Protein AF-A0A7V9T2T2-F1 (afdb_monomer_lite)

Radius of gyration: 15.73 Å; chains: 1; bounding box: 32×50×35 Å

Structure (mmCIF, N/CA/C/O backbone):
data_AF-A0A7V9T2T2-F1
#
_entry.id   AF-A0A7V9T2T2-F1
#
loop_
_atom_site.group_PDB
_atom_site.id
_atom_site.type_symbol
_atom_site.label_atom_id
_atom_site.label_alt_id
_atom_site.label_comp_id
_atom_site.label_asym_id
_atom_site.label_entity_id
_atom_site.label_seq_id
_atom_site.pdbx_PDB_ins_code
_atom_site.Cartn_x
_atom_site.Cartn_y
_atom_site.Cartn_z
_atom_site.occupancy
_atom_site.B_iso_or_equiv
_atom_site.auth_seq_id
_atom_site.auth_comp_id
_atom_site.auth_asym_id
_atom_site.auth_atom_id
_atom_site.pdbx_PDB_model_num
ATOM 1 N N . SER A 1 1 ? 20.143 4.282 -14.428 1.00 75.12 1 SER A N 1
ATOM 2 C CA . SER A 1 1 ? 20.736 3.059 -15.022 1.00 75.12 1 SER A CA 1
ATOM 3 C C . SER A 1 1 ? 19.790 1.885 -14.780 1.00 75.12 1 SER A C 1
ATOM 5 O O . SER A 1 1 ? 19.075 1.944 -13.788 1.00 75.12 1 SER A O 1
ATOM 7 N N . PRO A 1 2 ? 19.747 0.819 -15.605 1.00 73.31 2 PRO A N 1
ATOM 8 C CA . PRO A 1 2 ? 18.943 -0.382 -15.314 1.00 73.31 2 PRO A CA 1
ATOM 9 C C . PRO A 1 2 ? 19.229 -1.000 -13.929 1.00 73.31 2 PRO A C 1
ATOM 11 O O . PRO A 1 2 ? 18.329 -1.541 -13.296 1.00 73.31 2 PRO A O 1
ATOM 14 N N . ALA A 1 3 ? 20.454 -0.854 -13.410 1.00 79.88 3 ALA A N 1
ATOM 15 C CA . ALA A 1 3 ? 20.787 -1.245 -12.037 1.00 79.88 3 ALA A CA 1
ATOM 16 C C . ALA A 1 3 ? 20.059 -0.397 -10.972 1.00 79.88 3 ALA A C 1
ATOM 18 O O . ALA A 1 3 ? 19.614 -0.935 -9.960 1.00 79.88 3 ALA A O 1
ATOM 19 N N . ASP A 1 4 ? 19.891 0.906 -11.219 1.00 83.06 4 ASP A N 1
ATOM 20 C CA . ASP A 1 4 ? 19.164 1.810 -10.317 1.00 83.06 4 ASP A CA 1
ATOM 21 C C . ASP A 1 4 ? 17.663 1.500 -10.341 1.00 83.06 4 ASP A C 1
ATOM 23 O O . ASP A 1 4 ? 17.028 1.457 -9.295 1.00 83.06 4 ASP A O 1
ATOM 27 N N . ASN A 1 5 ? 17.113 1.193 -11.522 1.00 85.06 5 ASN A N 1
ATOM 28 C CA . ASN A 1 5 ? 15.719 0.778 -11.687 1.00 85.06 5 ASN A CA 1
ATOM 29 C C . ASN A 1 5 ? 15.402 -0.487 -10.881 1.00 85.06 5 ASN A C 1
ATOM 31 O O . ASN A 1 5 ? 14.426 -0.518 -10.132 1.00 85.06 5 ASN A O 1
ATOM 35 N N . ALA A 1 6 ? 16.248 -1.514 -10.990 1.00 85.19 6 ALA A N 1
ATOM 36 C CA . ALA A 1 6 ? 16.083 -2.753 -10.235 1.00 85.19 6 ALA A CA 1
ATOM 37 C C . ALA A 1 6 ? 16.177 -2.516 -8.717 1.00 85.19 6 ALA A C 1
ATOM 39 O O . ALA A 1 6 ? 15.391 -3.074 -7.950 1.00 85.19 6 ALA A O 1
ATOM 40 N N . ALA A 1 7 ? 17.100 -1.653 -8.279 1.00 88.06 7 ALA A N 1
ATOM 41 C CA . ALA A 1 7 ? 17.211 -1.269 -6.876 1.00 88.06 7 ALA A CA 1
ATOM 42 C C . ALA A 1 7 ? 15.953 -0.531 -6.386 1.00 88.06 7 ALA A C 1
ATOM 44 O O . ALA A 1 7 ? 15.434 -0.856 -5.318 1.00 88.06 7 ALA A O 1
ATOM 45 N N . THR A 1 8 ? 15.417 0.410 -7.169 1.00 87.44 8 THR A N 1
ATOM 46 C CA . THR A 1 8 ? 14.166 1.107 -6.843 1.00 87.44 8 THR A CA 1
ATOM 47 C C . THR A 1 8 ? 12.982 0.148 -6.793 1.00 87.44 8 THR A C 1
ATOM 49 O O . THR A 1 8 ? 12.214 0.198 -5.836 1.00 87.44 8 THR A O 1
ATOM 52 N N . ALA A 1 9 ? 12.851 -0.759 -7.764 1.00 86.12 9 ALA A N 1
ATOM 53 C CA . ALA A 1 9 ? 11.784 -1.756 -7.779 1.00 86.12 9 ALA A CA 1
ATOM 54 C C . ALA A 1 9 ? 11.798 -2.614 -6.503 1.00 86.12 9 ALA A C 1
ATOM 56 O O . ALA A 1 9 ? 10.767 -2.757 -5.849 1.00 86.12 9 ALA A O 1
ATOM 57 N N . ALA A 1 10 ? 12.977 -3.087 -6.086 1.00 87.88 10 ALA A N 1
ATOM 58 C CA . ALA A 1 10 ? 13.137 -3.861 -4.855 1.00 87.88 10 ALA A CA 1
ATOM 59 C C . ALA A 1 10 ? 12.811 -3.051 -3.585 1.00 87.88 10 ALA A C 1
ATOM 61 O O . ALA A 1 10 ? 12.296 -3.595 -2.605 1.00 87.88 10 ALA A O 1
ATOM 62 N N . VAL A 1 11 ? 13.109 -1.746 -3.571 1.00 89.25 11 VAL A N 1
ATOM 63 C CA . VAL A 1 11 ? 12.728 -0.856 -2.462 1.00 89.25 11 VAL A CA 1
ATOM 64 C C . VAL A 1 11 ? 11.210 -0.691 -2.399 1.00 89.25 11 VAL A C 1
ATOM 66 O O . VAL A 1 11 ? 10.639 -0.836 -1.320 1.00 89.25 11 VAL A O 1
ATOM 69 N N . ILE A 1 12 ? 10.557 -0.433 -3.533 1.00 88.31 12 ILE A N 1
ATOM 70 C CA . ILE A 1 12 ? 9.099 -0.264 -3.618 1.00 88.31 12 ILE A CA 1
ATOM 71 C C . ILE A 1 12 ? 8.385 -1.550 -3.196 1.00 88.31 12 ILE A C 1
ATOM 73 O O . ILE A 1 12 ? 7.493 -1.500 -2.351 1.00 88.31 12 ILE A O 1
ATOM 77 N N . GLU A 1 13 ? 8.819 -2.700 -3.716 1.00 87.69 13 GLU A N 1
ATOM 78 C CA . GLU A 1 13 ? 8.294 -4.015 -3.338 1.00 87.69 13 GLU A CA 1
ATOM 79 C C . GLU A 1 13 ? 8.377 -4.226 -1.823 1.00 87.69 13 GLU A C 1
ATOM 81 O O . GLU A 1 13 ? 7.379 -4.542 -1.174 1.00 87.69 13 GLU A O 1
ATOM 86 N N . ARG A 1 14 ? 9.543 -3.951 -1.230 1.00 87.44 14 ARG A N 1
ATOM 87 C CA . ARG A 1 14 ? 9.745 -4.087 0.214 1.00 87.44 14 ARG A CA 1
ATOM 88 C C . ARG A 1 14 ? 8.853 -3.145 1.020 1.00 87.44 14 ARG A C 1
ATOM 90 O O . ARG A 1 14 ? 8.406 -3.515 2.103 1.00 87.44 14 ARG A O 1
ATOM 97 N N . VAL A 1 15 ? 8.605 -1.925 0.546 1.00 88.88 15 VAL A N 1
ATOM 98 C CA . VAL A 1 15 ? 7.686 -0.996 1.221 1.00 88.88 15 VAL A CA 1
ATOM 99 C C . VAL A 1 15 ? 6.247 -1.508 1.136 1.00 88.88 15 VAL A C 1
ATOM 101 O O . VAL A 1 15 ? 5.587 -1.567 2.173 1.00 88.88 15 VAL A O 1
ATOM 104 N N . CYS A 1 16 ? 5.786 -1.946 -0.040 1.00 87.69 16 CYS A N 1
ATOM 105 C CA . CYS A 1 16 ? 4.471 -2.571 -0.216 1.00 87.69 16 CYS A CA 1
ATOM 106 C C . CYS A 1 16 ? 4.278 -3.762 0.736 1.00 87.69 16 CYS A C 1
ATOM 108 O O . CYS A 1 16 ? 3.278 -3.826 1.449 1.00 87.69 16 CYS A O 1
ATOM 110 N N . GLU A 1 17 ? 5.252 -4.674 0.802 1.00 87.81 17 GLU A N 1
ATOM 111 C CA . GLU A 1 17 ? 5.189 -5.867 1.654 1.00 87.81 17 GLU A CA 1
ATOM 112 C C . GLU A 1 17 ? 5.100 -5.505 3.147 1.00 87.81 17 GLU A C 1
ATOM 114 O O . GLU A 1 17 ? 4.302 -6.078 3.898 1.00 87.81 17 GLU A O 1
ATOM 119 N N . ARG A 1 18 ? 5.896 -4.522 3.589 1.00 88.88 18 ARG A N 1
ATOM 120 C CA . ARG A 1 18 ? 5.910 -4.049 4.982 1.00 88.88 18 ARG A CA 1
ATOM 121 C C . ARG A 1 18 ? 4.610 -3.348 5.349 1.00 88.88 18 ARG A C 1
ATOM 123 O O . ARG A 1 18 ? 4.053 -3.637 6.406 1.00 88.88 18 ARG A O 1
ATOM 130 N N . LEU A 1 19 ? 4.088 -2.496 4.466 1.00 88.69 19 LEU A N 1
ATOM 131 C CA . LEU A 1 19 ? 2.785 -1.857 4.648 1.00 88.69 19 LEU A CA 1
ATOM 132 C C . LEU A 1 19 ? 1.665 -2.894 4.712 1.00 88.69 19 LEU A C 1
ATOM 134 O O . LEU A 1 19 ? 0.850 -2.834 5.629 1.00 88.69 19 LEU A O 1
ATOM 138 N N . GLY A 1 20 ? 1.655 -3.871 3.804 1.00 88.06 20 GLY A N 1
ATOM 139 C CA . GLY A 1 20 ? 0.647 -4.926 3.790 1.00 88.06 20 GLY A CA 1
ATOM 140 C C . GLY A 1 20 ? 0.679 -5.783 5.044 1.00 88.06 20 GLY A C 1
ATOM 141 O O . GLY A 1 20 ? -0.333 -5.917 5.728 1.00 88.06 20 GLY A O 1
ATOM 142 N N . THR A 1 21 ? 1.856 -6.280 5.419 1.00 87.75 21 THR A N 1
ATOM 143 C CA . THR A 1 21 ? 2.031 -7.081 6.639 1.00 87.75 21 THR A CA 1
ATOM 144 C C . THR A 1 21 ? 1.707 -6.271 7.896 1.00 87.75 21 THR A C 1
ATOM 146 O O . THR A 1 21 ? 1.013 -6.747 8.797 1.00 87.75 21 THR A O 1
ATOM 149 N N . GLY A 1 22 ? 2.209 -5.038 7.968 1.00 89.00 22 GLY A N 1
ATOM 150 C CA . GLY A 1 22 ? 2.052 -4.159 9.117 1.00 89.00 22 GLY A CA 1
ATOM 151 C C . GLY A 1 22 ? 0.603 -3.745 9.327 1.00 89.00 22 GLY A C 1
ATOM 152 O O . GLY A 1 22 ? 0.067 -3.947 10.411 1.00 89.00 22 GLY A O 1
ATOM 153 N N . LEU A 1 23 ? -0.063 -3.225 8.296 1.00 88.94 23 LEU A N 1
ATOM 154 C CA . LEU A 1 23 ? -1.458 -2.799 8.398 1.00 88.94 23 LEU A CA 1
ATOM 155 C C . LEU A 1 23 ? -2.397 -3.992 8.588 1.00 88.94 23 LEU A C 1
ATOM 157 O O . LEU A 1 23 ? -3.274 -3.922 9.446 1.00 88.94 23 LEU A O 1
ATOM 161 N N . ALA A 1 24 ? -2.184 -5.117 7.896 1.00 90.38 24 ALA A N 1
ATOM 162 C CA . ALA A 1 24 ? -3.001 -6.315 8.101 1.00 90.38 24 ALA A CA 1
ATOM 163 C C . ALA A 1 24 ? -2.932 -6.842 9.545 1.00 90.38 24 ALA A C 1
ATOM 165 O O . ALA A 1 24 ? -3.909 -7.405 10.034 1.00 90.38 24 ALA A O 1
ATOM 166 N N . ARG A 1 25 ? -1.822 -6.625 10.263 1.00 89.50 25 ARG A N 1
ATOM 167 C CA . ARG A 1 25 ? -1.719 -6.959 11.692 1.00 89.50 25 ARG A CA 1
ATOM 168 C C . ARG A 1 25 ? -2.641 -6.108 12.572 1.00 89.50 25 ARG A C 1
ATOM 170 O O . ARG A 1 25 ? -3.099 -6.601 13.599 1.00 89.50 25 ARG A O 1
ATOM 177 N N . TRP A 1 26 ? -2.891 -4.854 12.201 1.00 87.25 26 TRP A N 1
ATOM 178 C CA . TRP A 1 26 ? -3.702 -3.921 12.989 1.00 87.25 26 TRP A CA 1
ATOM 179 C C . TRP A 1 26 ? -5.185 -3.969 12.628 1.00 87.25 26 TRP A C 1
ATOM 181 O O . TRP A 1 26 ? -6.029 -4.004 13.518 1.00 87.25 26 TRP A O 1
ATOM 191 N N . ILE A 1 27 ? -5.505 -3.975 11.332 1.00 88.00 27 ILE A N 1
ATOM 192 C CA . ILE A 1 27 ? -6.887 -3.880 10.829 1.00 88.00 27 ILE A CA 1
ATOM 193 C C . ILE A 1 27 ? -7.401 -5.188 10.209 1.00 88.00 27 ILE A C 1
ATOM 195 O O . ILE A 1 27 ? -8.508 -5.233 9.676 1.00 88.00 27 ILE A O 1
ATOM 199 N N . GLY A 1 28 ? -6.609 -6.259 10.282 1.00 90.38 28 GLY A N 1
ATOM 200 C CA . GLY A 1 28 ? -6.901 -7.541 9.649 1.00 90.38 28 GLY A CA 1
ATOM 201 C C . GLY A 1 28 ? -6.594 -7.552 8.142 1.00 90.38 28 GLY A C 1
ATOM 202 O O . GLY A 1 28 ? -6.543 -6.499 7.499 1.00 90.38 28 GLY A O 1
ATOM 203 N N . PRO A 1 29 ? -6.413 -8.742 7.541 1.00 88.81 29 PRO A N 1
ATOM 204 C CA . PRO A 1 29 ? -6.106 -8.876 6.115 1.00 88.81 29 PRO A CA 1
ATOM 205 C C . PRO A 1 29 ? -7.232 -8.358 5.209 1.00 88.81 29 PRO A C 1
ATOM 207 O O . PRO A 1 29 ? -6.959 -7.715 4.196 1.00 88.81 29 PRO A O 1
ATOM 210 N N . ASP A 1 30 ? -8.494 -8.576 5.583 1.00 89.44 30 ASP A N 1
ATOM 211 C CA . ASP A 1 30 ? -9.643 -8.079 4.816 1.00 89.44 30 ASP A CA 1
ATOM 212 C C . ASP A 1 30 ? -9.794 -6.561 4.935 1.00 89.44 30 ASP A C 1
ATOM 214 O O . ASP A 1 30 ? -10.088 -5.889 3.945 1.00 89.44 30 ASP A O 1
ATOM 218 N N . GLY A 1 31 ? -9.517 -6.007 6.121 1.00 89.44 31 GLY A N 1
ATOM 219 C CA . GLY A 1 31 ? -9.475 -4.563 6.339 1.00 89.44 31 GLY A CA 1
ATOM 220 C C . GLY A 1 31 ? -8.394 -3.902 5.490 1.00 89.44 31 GLY A C 1
ATOM 221 O O . GLY A 1 31 ? -8.669 -2.916 4.807 1.00 89.44 31 GLY A O 1
ATOM 222 N N . TYR A 1 32 ? -7.192 -4.487 5.454 1.00 89.94 32 TYR A N 1
ATOM 223 C CA . TYR A 1 32 ? -6.109 -4.017 4.592 1.00 89.94 32 TYR A CA 1
ATOM 224 C C . TYR A 1 32 ? -6.491 -4.059 3.107 1.00 89.94 32 TYR A C 1
ATOM 226 O O . TYR A 1 32 ? -6.359 -3.052 2.417 1.00 89.94 32 TYR A O 1
ATOM 234 N N . ARG A 1 33 ? -7.043 -5.177 2.618 1.00 89.00 33 ARG A N 1
ATOM 235 C CA . ARG A 1 33 ? -7.488 -5.302 1.218 1.00 89.00 33 ARG A CA 1
ATOM 236 C C . ARG A 1 33 ? -8.576 -4.294 0.855 1.00 89.00 33 ARG A C 1
ATOM 238 O O . ARG A 1 33 ? -8.541 -3.720 -0.231 1.00 89.00 33 ARG A O 1
ATOM 245 N N . ALA A 1 34 ? -9.540 -4.067 1.746 1.00 90.69 34 ALA A N 1
ATOM 246 C CA . ALA A 1 34 ? -10.600 -3.088 1.527 1.00 90.69 34 ALA A CA 1
ATOM 247 C C . ALA A 1 34 ? -10.047 -1.656 1.472 1.00 90.69 34 ALA A C 1
ATOM 249 O O . ALA A 1 34 ? -10.430 -0.891 0.585 1.00 90.69 34 ALA A O 1
ATOM 250 N N . LEU A 1 35 ? -9.128 -1.319 2.381 1.00 90.06 35 LEU A N 1
ATOM 251 C CA . LEU A 1 35 ? -8.447 -0.027 2.424 1.00 90.06 35 LEU A CA 1
ATOM 252 C C . LEU A 1 35 ? -7.613 0.207 1.160 1.00 90.06 35 LEU A C 1
ATOM 254 O O . LEU A 1 35 ? -7.712 1.263 0.542 1.00 90.06 35 LEU A O 1
ATOM 258 N N . LEU A 1 36 ? -6.842 -0.795 0.747 1.00 89.06 36 LEU A N 1
ATOM 259 C CA . LEU A 1 36 ? -6.002 -0.737 -0.441 1.00 89.06 36 LEU A CA 1
ATOM 260 C C . LEU A 1 36 ? -6.835 -0.598 -1.715 1.00 89.06 36 LEU A C 1
ATOM 262 O O . LEU A 1 36 ? -6.573 0.289 -2.518 1.00 89.06 36 LEU A O 1
ATOM 266 N N . ARG A 1 37 ? -7.902 -1.393 -1.866 1.00 88.50 37 ARG A N 1
ATOM 267 C CA . ARG A 1 37 ? -8.836 -1.249 -2.991 1.00 88.50 37 ARG A CA 1
ATOM 268 C C . ARG A 1 37 ? -9.431 0.155 -3.044 1.00 88.50 37 ARG A C 1
ATOM 270 O O . ARG A 1 37 ? -9.463 0.760 -4.106 1.00 88.50 37 ARG A O 1
ATOM 277 N N . ARG A 1 38 ? -9.863 0.688 -1.897 1.00 88.81 38 ARG A N 1
ATOM 278 C CA . ARG A 1 38 ? -10.397 2.051 -1.796 1.00 88.81 38 ARG A CA 1
ATOM 279 C C . ARG A 1 38 ? -9.357 3.092 -2.221 1.00 88.81 38 ARG A C 1
ATOM 281 O O . ARG A 1 38 ? -9.709 4.012 -2.948 1.00 88.81 38 ARG A O 1
ATOM 288 N N . ALA A 1 39 ? -8.106 2.935 -1.793 1.00 88.62 39 ALA A N 1
ATOM 289 C CA . ALA A 1 39 ? -7.019 3.835 -2.161 1.00 88.62 39 ALA A CA 1
ATOM 290 C C . ALA A 1 39 ? -6.719 3.794 -3.667 1.00 88.62 39 ALA A C 1
ATOM 292 O O . ALA A 1 39 ? -6.583 4.841 -4.293 1.00 88.62 39 ALA A O 1
ATOM 293 N N . LEU A 1 40 ? -6.683 2.597 -4.262 1.00 84.50 40 LEU A N 1
ATOM 294 C CA . LEU A 1 40 ? -6.502 2.416 -5.704 1.00 84.50 40 LEU A CA 1
ATOM 295 C C . LEU A 1 40 ? -7.668 3.011 -6.506 1.00 84.50 40 LEU A C 1
ATOM 297 O O . LEU A 1 40 ? -7.436 3.662 -7.523 1.00 84.50 40 LEU A O 1
ATOM 301 N N . ASP A 1 41 ? -8.907 2.841 -6.035 1.00 85.50 41 ASP A N 1
ATOM 302 C CA . ASP A 1 41 ? -10.093 3.431 -6.664 1.00 85.50 41 ASP A CA 1
ATOM 303 C C . ASP A 1 41 ? -10.066 4.968 -6.613 1.00 85.50 41 ASP A C 1
ATOM 305 O O . ASP A 1 41 ? -10.415 5.608 -7.601 1.00 85.50 41 ASP A O 1
ATOM 309 N N . GLU A 1 42 ? -9.621 5.576 -5.504 1.00 83.94 42 GLU A N 1
ATOM 310 C CA . GLU A 1 42 ? -9.459 7.039 -5.404 1.00 83.94 42 GLU A CA 1
ATOM 311 C C . GLU A 1 42 ? -8.352 7.576 -6.328 1.00 83.94 42 GLU A C 1
ATOM 313 O O . GLU A 1 42 ? -8.415 8.730 -6.751 1.00 83.94 42 GLU A O 1
ATOM 318 N N . HIS A 1 43 ? -7.372 6.742 -6.693 1.00 76.69 43 HIS A N 1
ATOM 319 C CA . HIS A 1 43 ? -6.238 7.149 -7.524 1.00 76.69 43 HIS A CA 1
ATOM 320 C C . HIS A 1 43 ? -6.358 6.845 -9.011 1.00 76.69 43 HIS A C 1
ATOM 322 O O . HIS A 1 43 ? -5.576 7.386 -9.802 1.00 76.69 43 HIS A O 1
ATOM 328 N N . ARG A 1 44 ? -7.300 5.979 -9.392 1.00 71.62 44 ARG A N 1
ATOM 329 C CA . ARG A 1 44 ? -7.408 5.425 -10.745 1.00 71.62 44 ARG A CA 1
ATOM 330 C C . ARG A 1 44 ? -7.471 6.498 -11.834 1.00 71.62 44 ARG A C 1
ATOM 332 O O . ARG A 1 44 ? -6.922 6.291 -12.914 1.00 71.62 44 ARG A O 1
ATOM 339 N N . ASP A 1 45 ? -8.080 7.640 -11.528 1.00 68.12 45 ASP A N 1
ATOM 340 C CA . ASP A 1 45 ? -8.247 8.752 -12.468 1.00 68.12 45 ASP A CA 1
ATOM 341 C C . ASP A 1 45 ? -7.023 9.684 -12.540 1.00 68.12 45 ASP A C 1
ATOM 343 O O . ASP A 1 45 ? -6.861 10.420 -13.510 1.00 68.12 45 ASP A O 1
ATOM 347 N N . ILE A 1 46 ? -6.144 9.651 -11.532 1.00 65.38 46 ILE A N 1
ATOM 348 C CA . ILE A 1 46 ? -5.000 10.570 -11.393 1.00 65.38 46 ILE A CA 1
ATOM 349 C C . ILE A 1 46 ? -3.709 9.913 -11.899 1.00 65.38 46 ILE A C 1
ATOM 351 O O . ILE A 1 46 ? -2.889 10.559 -12.550 1.00 65.38 46 ILE A O 1
ATOM 355 N N . HIS A 1 47 ? -3.536 8.615 -11.641 1.00 64.81 47 HIS A N 1
ATOM 356 C CA . HIS A 1 47 ? -2.357 7.864 -12.057 1.00 64.81 47 HIS A CA 1
ATOM 357 C C . HIS A 1 47 ? -2.755 6.453 -12.515 1.00 64.81 47 HIS A C 1
ATOM 359 O O . HIS A 1 47 ? -2.824 5.542 -11.692 1.00 64.81 47 HIS A O 1
ATOM 365 N N . PRO A 1 48 ? -2.971 6.214 -13.821 1.00 66.88 48 PRO A N 1
ATOM 366 C CA . PRO A 1 48 ? -3.337 4.883 -14.324 1.00 66.88 48 PRO A CA 1
ATOM 367 C C . PRO A 1 48 ? -2.276 3.812 -14.011 1.00 66.88 48 PRO A C 1
ATOM 369 O O . PRO A 1 48 ? -2.594 2.628 -13.909 1.00 66.88 48 PRO A O 1
ATOM 372 N N . ASP A 1 49 ? -1.032 4.236 -13.779 1.00 68.00 49 ASP A N 1
ATOM 373 C CA . ASP A 1 49 ? 0.090 3.371 -13.410 1.00 68.00 49 ASP A CA 1
ATOM 374 C C . ASP A 1 49 ? -0.039 2.779 -11.990 1.00 68.00 49 ASP A C 1
ATOM 376 O O . ASP A 1 49 ? 0.652 1.816 -11.666 1.00 68.00 49 ASP A O 1
ATOM 380 N N . PHE A 1 50 ? -0.962 3.279 -11.152 1.00 67.75 50 PHE A N 1
ATOM 381 C CA . PHE A 1 50 ? -1.231 2.732 -9.811 1.00 67.75 50 PHE A CA 1
ATOM 382 C C . PHE A 1 50 ? -1.750 1.303 -9.822 1.00 67.75 50 PHE A C 1
ATOM 384 O O . PHE A 1 50 ? -1.543 0.577 -8.853 1.00 67.75 50 PHE A O 1
ATOM 391 N N . ALA A 1 51 ? -2.392 0.869 -10.908 1.00 65.00 51 ALA A N 1
ATOM 392 C CA . ALA A 1 51 ? -2.839 -0.514 -11.038 1.00 65.00 51 ALA A CA 1
ATOM 393 C C . ALA A 1 51 ? -1.671 -1.518 -10.945 1.00 65.00 51 ALA A C 1
ATOM 395 O O . ALA A 1 51 ? -1.894 -2.703 -10.706 1.00 65.00 51 ALA A O 1
ATOM 396 N N . MET A 1 52 ? -0.433 -1.047 -11.129 1.00 66.12 52 MET A N 1
ATOM 397 C CA . MET A 1 52 ? 0.785 -1.842 -11.000 1.00 66.12 52 MET A CA 1
ATOM 398 C C . MET A 1 52 ? 1.328 -1.925 -9.564 1.00 66.12 52 MET A C 1
ATOM 400 O O . MET A 1 52 ? 2.157 -2.789 -9.294 1.00 66.12 52 MET A O 1
ATOM 404 N N . LEU A 1 53 ? 0.858 -1.068 -8.650 1.00 68.56 53 LEU A N 1
ATOM 405 C CA . LEU A 1 53 ? 1.210 -1.038 -7.223 1.00 68.56 53 LEU A CA 1
ATOM 406 C C . LEU A 1 53 ? 0.096 -1.680 -6.386 1.00 68.56 53 LEU A C 1
ATOM 408 O O . LEU A 1 53 ? -0.414 -1.082 -5.438 1.00 68.56 53 LEU A O 1
ATOM 412 N N . ALA A 1 54 ? -0.315 -2.895 -6.7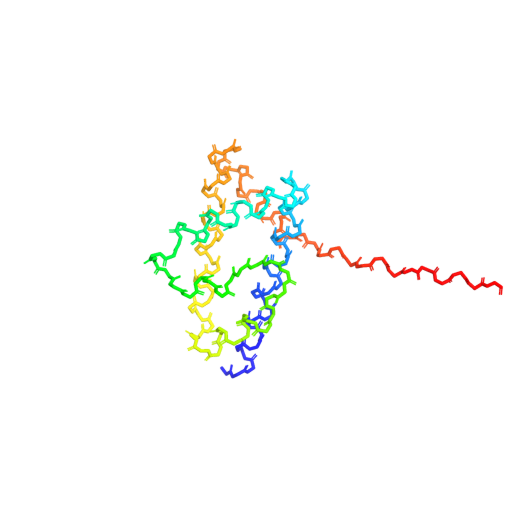55 1.00 67.56 54 ALA A N 1
ATOM 413 C CA . ALA A 1 54 ? -1.389 -3.593 -6.053 1.00 67.56 54 ALA A CA 1
ATOM 414 C C . ALA A 1 54 ? -1.035 -3.917 -4.590 1.00 67.56 54 ALA A C 1
ATOM 416 O O . ALA A 1 54 ? -1.951 -4.187 -3.823 1.00 67.56 54 ALA A O 1
ATOM 417 N N . CYS A 1 55 ? 0.253 -3.858 -4.218 1.00 71.31 55 CYS A N 1
ATOM 418 C CA . CYS A 1 55 ? 0.834 -4.196 -2.917 1.00 71.31 55 CYS A CA 1
ATOM 419 C C . CYS A 1 55 ? 0.187 -5.438 -2.258 1.00 71.31 55 CYS A C 1
ATOM 421 O O . CYS A 1 55 ? -0.003 -5.481 -1.043 1.00 71.31 55 CYS A O 1
ATOM 423 N N . ASP A 1 56 ? -0.170 -6.455 -3.043 1.00 69.69 56 ASP A N 1
ATOM 424 C CA . ASP A 1 56 ? -0.930 -7.626 -2.589 1.00 69.69 56 ASP A CA 1
ATOM 425 C C . ASP A 1 56 ? -0.041 -8.796 -2.127 1.00 69.69 56 ASP A C 1
ATOM 427 O O . ASP A 1 56 ? -0.544 -9.812 -1.638 1.00 69.69 56 ASP A O 1
ATOM 431 N N . GLY A 1 57 ? 1.280 -8.619 -2.227 1.00 64.25 57 GLY A N 1
ATOM 432 C CA . GLY A 1 57 ? 2.297 -9.586 -1.820 1.00 64.25 57 GLY A CA 1
ATOM 433 C C . GLY A 1 57 ? 2.863 -10.436 -2.960 1.00 64.25 57 GLY A C 1
ATOM 434 O O . GLY A 1 57 ? 3.734 -11.259 -2.695 1.00 64.25 57 GLY A O 1
ATOM 435 N N . ASN A 1 58 ? 2.423 -10.244 -4.211 1.00 64.50 58 ASN A N 1
ATOM 436 C CA . ASN A 1 58 ? 2.961 -10.949 -5.385 1.00 64.50 58 ASN A CA 1
ATOM 437 C C . ASN A 1 58 ? 3.420 -9.996 -6.513 1.00 64.50 58 ASN A C 1
ATOM 439 O O . ASN A 1 58 ? 3.409 -10.343 -7.696 1.00 64.50 58 ASN A O 1
ATOM 443 N N . ASP A 1 59 ? 3.814 -8.774 -6.155 1.00 68.44 59 ASP A N 1
ATOM 444 C CA . ASP A 1 59 ? 3.990 -7.687 -7.122 1.00 68.44 59 ASP A CA 1
ATOM 445 C C . ASP A 1 59 ? 5.417 -7.485 -7.636 1.00 68.44 59 ASP A C 1
ATOM 447 O O . ASP A 1 59 ? 5.599 -6.684 -8.547 1.00 68.44 59 ASP A O 1
ATOM 451 N N . GLY A 1 60 ? 6.432 -8.193 -7.130 1.00 71.50 60 GLY A N 1
ATOM 452 C CA . GLY A 1 60 ? 7.839 -7.921 -7.470 1.00 71.50 60 GLY A CA 1
ATOM 453 C C . GLY A 1 60 ? 8.122 -7.837 -8.974 1.00 71.50 60 GLY A C 1
ATOM 454 O O . GLY A 1 60 ? 8.703 -6.864 -9.457 1.00 71.50 60 GLY A O 1
ATOM 455 N N . ALA A 1 61 ? 7.616 -8.801 -9.751 1.00 75.44 61 ALA A N 1
ATOM 456 C CA . ALA A 1 61 ? 7.759 -8.795 -11.210 1.00 75.44 61 ALA A CA 1
ATOM 457 C C . ALA A 1 61 ? 6.977 -7.653 -11.887 1.00 75.44 61 ALA A C 1
ATOM 459 O O . ALA A 1 61 ? 7.459 -7.064 -12.853 1.00 75.44 61 ALA A O 1
ATOM 460 N N . ARG A 1 62 ? 5.790 -7.308 -11.369 1.00 80.31 62 ARG A N 1
ATOM 461 C CA . ARG A 1 62 ? 4.961 -6.211 -11.894 1.00 80.31 62 ARG A CA 1
ATOM 462 C C . ARG A 1 62 ? 5.578 -4.852 -11.603 1.00 80.31 62 ARG A C 1
ATOM 464 O O . ARG A 1 62 ? 5.562 -3.992 -12.474 1.00 80.31 62 ARG A O 1
ATOM 471 N N . ILE A 1 63 ? 6.138 -4.672 -10.411 1.00 81.69 63 ILE A N 1
ATOM 472 C CA . ILE A 1 63 ? 6.825 -3.451 -9.991 1.00 81.69 63 ILE A CA 1
ATOM 473 C C . ILE A 1 63 ? 8.090 -3.261 -10.828 1.00 81.69 63 ILE A C 1
ATOM 475 O O . ILE A 1 63 ? 8.308 -2.166 -11.336 1.00 81.69 63 ILE A O 1
ATOM 479 N N . ALA A 1 64 ? 8.883 -4.314 -11.047 1.00 82.50 64 ALA A N 1
ATOM 480 C CA . ALA A 1 64 ? 10.050 -4.241 -11.928 1.00 82.50 64 ALA A CA 1
ATOM 481 C C . ALA A 1 64 ? 9.659 -3.836 -13.362 1.00 82.50 64 ALA A C 1
ATOM 483 O O . ALA A 1 64 ? 10.198 -2.871 -13.902 1.00 82.50 64 ALA A O 1
ATOM 484 N N . GLU A 1 65 ? 8.649 -4.493 -13.942 1.00 83.12 65 GLU A N 1
ATOM 485 C CA . GLU A 1 65 ? 8.130 -4.153 -15.274 1.00 83.12 65 GLU A CA 1
ATOM 486 C C . GLU A 1 65 ? 7.564 -2.720 -15.331 1.00 83.12 65 GLU A C 1
ATOM 488 O O . GLU A 1 65 ? 7.688 -2.022 -16.337 1.00 83.12 65 GLU A O 1
ATOM 493 N N . ALA A 1 66 ? 6.931 -2.257 -14.254 1.00 83.19 66 ALA A N 1
ATOM 494 C CA . ALA A 1 66 ? 6.405 -0.903 -14.145 1.00 83.19 66 ALA A CA 1
ATOM 495 C C . ALA A 1 66 ? 7.524 0.144 -14.084 1.00 83.19 66 ALA A C 1
ATOM 497 O O . ALA A 1 66 ? 7.423 1.171 -14.755 1.00 83.19 66 ALA A O 1
ATOM 498 N N . VAL A 1 67 ? 8.596 -0.115 -13.327 1.00 85.69 67 VAL A N 1
ATOM 499 C CA . VAL A 1 67 ? 9.764 0.775 -13.254 1.00 85.69 67 VAL A CA 1
ATOM 500 C C . VAL A 1 67 ? 10.435 0.873 -14.623 1.00 85.69 67 VAL A C 1
ATOM 502 O O . VAL A 1 67 ? 10.766 1.977 -15.055 1.00 85.69 67 VAL A O 1
ATOM 505 N N . ASP A 1 68 ? 10.588 -0.247 -15.329 1.00 85.50 68 ASP A N 1
ATOM 506 C CA . ASP A 1 68 ? 11.213 -0.256 -16.653 1.00 85.50 68 ASP A CA 1
ATOM 507 C C . ASP A 1 68 ? 10.370 0.464 -17.714 1.00 85.50 68 ASP A C 1
ATOM 509 O O . ASP A 1 68 ? 10.924 1.136 -18.584 1.00 85.50 68 ASP A O 1
ATOM 513 N N . ARG A 1 69 ? 9.035 0.377 -17.634 1.00 84.81 69 ARG A N 1
ATOM 514 C CA . ARG A 1 69 ? 8.131 1.050 -18.584 1.00 84.81 69 ARG A CA 1
ATOM 515 C C . ARG A 1 69 ? 7.918 2.532 -18.300 1.00 84.81 69 ARG A C 1
ATOM 517 O O . ARG A 1 69 ? 7.879 3.327 -19.234 1.00 84.81 69 ARG A O 1
ATOM 524 N N . ASN A 1 70 ? 7.736 2.890 -17.032 1.00 82.44 70 ASN A N 1
ATOM 525 C CA . ASN A 1 70 ? 7.241 4.209 -16.628 1.00 82.44 70 ASN A CA 1
ATOM 526 C C . ASN A 1 70 ? 8.309 5.083 -15.960 1.00 82.44 70 ASN A C 1
ATOM 528 O O . ASN A 1 70 ? 8.091 6.281 -15.771 1.00 82.44 70 ASN A O 1
ATOM 532 N N . GLY A 1 71 ? 9.456 4.497 -15.621 1.00 85.69 71 GLY A N 1
ATOM 533 C CA . GLY A 1 71 ? 10.538 5.153 -14.905 1.00 85.69 71 GLY A CA 1
ATOM 534 C C . GLY A 1 71 ? 10.393 5.059 -13.386 1.00 85.69 71 GLY A C 1
ATOM 535 O O . GLY A 1 71 ? 9.300 5.139 -12.821 1.00 85.69 71 GLY A O 1
ATOM 536 N N . ALA A 1 72 ? 11.539 4.935 -12.718 1.00 86.56 72 ALA A N 1
ATOM 537 C CA . ALA A 1 72 ? 11.653 4.825 -11.265 1.00 86.56 72 ALA A CA 1
ATOM 538 C C . ALA A 1 72 ? 11.006 6.003 -10.514 1.00 86.56 72 ALA A C 1
ATOM 540 O O . ALA A 1 72 ? 10.278 5.789 -9.549 1.00 86.56 72 ALA A O 1
ATOM 541 N N . GLU A 1 73 ? 11.219 7.238 -10.978 1.00 86.62 73 GLU A N 1
ATOM 542 C CA . GLU A 1 73 ? 10.680 8.443 -10.329 1.00 86.62 73 GLU A CA 1
ATOM 543 C C . GLU A 1 73 ? 9.152 8.467 -10.315 1.00 86.62 73 GLU A C 1
ATOM 545 O O . GLU A 1 73 ? 8.534 8.801 -9.307 1.00 86.62 73 GLU A O 1
ATOM 550 N N . ARG A 1 74 ? 8.530 8.054 -11.422 1.00 85.06 74 ARG A N 1
ATOM 551 C CA . ARG A 1 74 ? 7.073 8.018 -11.547 1.00 85.06 74 ARG A CA 1
ATOM 552 C C . ARG A 1 74 ? 6.455 7.005 -10.592 1.00 85.06 74 ARG A C 1
ATOM 554 O O . ARG A 1 74 ? 5.401 7.262 -10.018 1.00 85.06 74 ARG A O 1
ATOM 561 N N . LEU A 1 75 ? 7.131 5.877 -10.396 1.00 85.56 75 LEU A N 1
ATOM 562 C CA . LEU A 1 75 ? 6.695 4.848 -9.462 1.00 85.56 75 LEU A CA 1
ATOM 563 C C . LEU A 1 75 ? 6.921 5.233 -7.995 1.00 85.56 75 LEU A C 1
ATOM 565 O O . LEU A 1 75 ? 6.089 4.904 -7.153 1.00 85.56 75 LEU A O 1
ATOM 569 N N . LEU A 1 76 ? 7.992 5.968 -7.690 1.00 87.06 76 LEU A N 1
ATOM 570 C CA . LEU A 1 76 ? 8.209 6.547 -6.362 1.00 87.06 76 LEU A CA 1
ATOM 571 C C . LEU A 1 76 ? 7.136 7.586 -6.023 1.00 87.06 76 LEU A C 1
ATOM 573 O O . LEU A 1 76 ? 6.525 7.491 -4.963 1.00 87.06 76 LEU A O 1
ATOM 577 N N . ALA A 1 77 ? 6.833 8.502 -6.945 1.00 86.75 77 ALA A N 1
ATOM 578 C CA . ALA A 1 77 ? 5.756 9.477 -6.767 1.00 86.75 77 ALA A CA 1
ATOM 579 C C . ALA A 1 77 ? 4.391 8.791 -6.573 1.00 86.75 77 ALA A C 1
ATOM 581 O O . ALA A 1 77 ? 3.585 9.205 -5.740 1.00 86.75 77 ALA A O 1
ATOM 582 N N . ALA A 1 78 ? 4.145 7.698 -7.303 1.00 85.12 78 ALA A N 1
ATOM 583 C CA . ALA A 1 78 ? 2.947 6.892 -7.114 1.00 85.12 78 ALA A CA 1
ATOM 584 C C . ALA A 1 78 ? 2.909 6.230 -5.723 1.00 85.12 78 ALA A C 1
ATOM 586 O O . ALA A 1 78 ? 1.889 6.285 -5.043 1.00 85.12 78 ALA A O 1
ATOM 587 N N . LEU A 1 79 ? 4.021 5.670 -5.244 1.00 87.88 79 LEU A N 1
ATOM 588 C CA . LEU A 1 79 ? 4.102 5.107 -3.895 1.00 87.88 79 LEU A CA 1
ATOM 589 C C . LEU A 1 79 ? 3.868 6.167 -2.803 1.00 87.88 79 LEU A C 1
ATOM 591 O O . L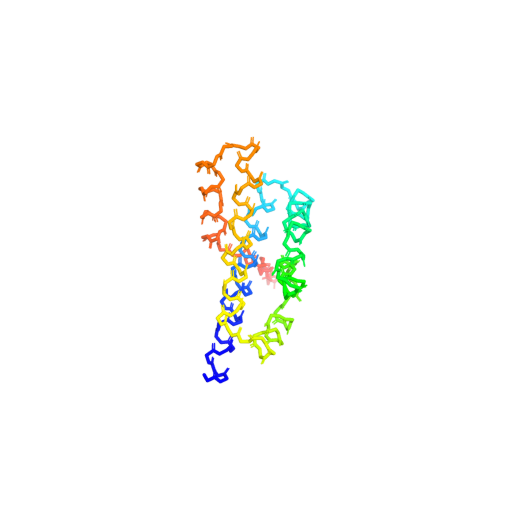EU A 1 79 ? 3.127 5.915 -1.855 1.00 87.88 79 LEU A O 1
ATOM 595 N N . GLU A 1 80 ? 4.461 7.353 -2.932 1.00 89.38 80 GLU A N 1
ATOM 596 C CA . GLU A 1 80 ? 4.249 8.468 -1.998 1.00 89.38 80 GLU A CA 1
ATOM 597 C C . GLU A 1 80 ? 2.777 8.888 -1.953 1.00 89.38 80 GLU A C 1
ATOM 599 O O . GLU A 1 80 ? 2.195 9.047 -0.877 1.00 89.38 80 GLU A O 1
ATOM 604 N N . SER A 1 81 ? 2.146 8.999 -3.121 1.00 89.38 81 SER A N 1
ATOM 605 C CA . SER A 1 81 ? 0.743 9.386 -3.215 1.00 89.38 81 SER A CA 1
ATOM 606 C C . SER A 1 81 ? -0.200 8.290 -2.683 1.00 89.38 81 SER A C 1
ATOM 608 O O . SER A 1 81 ? -1.176 8.597 -1.993 1.00 89.38 81 SER A O 1
ATOM 610 N N . LEU A 1 82 ? 0.140 7.004 -2.873 1.00 87.50 82 LEU A N 1
ATOM 611 C CA . LEU A 1 82 ? -0.548 5.880 -2.225 1.00 87.50 82 LEU A CA 1
ATOM 612 C C . LEU A 1 82 ? -0.500 6.009 -0.699 1.00 87.50 82 LEU A C 1
ATOM 614 O O . LEU A 1 82 ? -1.531 5.896 -0.036 1.00 87.50 82 LEU A O 1
ATOM 618 N N . ILE A 1 83 ? 0.687 6.269 -0.143 1.00 90.44 83 ILE A N 1
ATOM 619 C CA . ILE A 1 83 ? 0.882 6.446 1.299 1.00 90.44 83 ILE A CA 1
ATOM 620 C C . ILE A 1 83 ? 0.023 7.606 1.819 1.00 90.44 83 ILE A C 1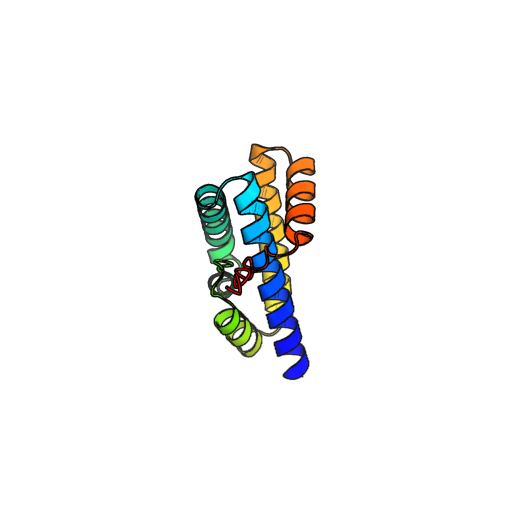
ATOM 622 O O . ILE A 1 83 ? -0.669 7.442 2.825 1.00 90.44 83 ILE A O 1
ATOM 626 N N . GLY A 1 84 ? 0.000 8.740 1.114 1.00 92.12 84 GLY A N 1
ATOM 627 C CA . GLY A 1 84 ? -0.829 9.892 1.475 1.00 92.12 84 GLY A CA 1
ATOM 628 C C . GLY A 1 84 ? -2.320 9.555 1.568 1.00 92.12 84 GLY A C 1
ATOM 629 O O . GLY A 1 84 ? -2.993 9.949 2.522 1.00 92.12 84 GLY A O 1
ATOM 630 N N . ILE A 1 85 ? -2.844 8.759 0.635 1.00 91.88 85 ILE A N 1
ATOM 631 C CA . ILE A 1 85 ? -4.251 8.336 0.672 1.00 91.88 85 ILE A CA 1
ATOM 632 C C . ILE A 1 85 ? -4.517 7.311 1.762 1.00 91.88 85 ILE A C 1
ATOM 634 O O . ILE A 1 85 ? -5.550 7.401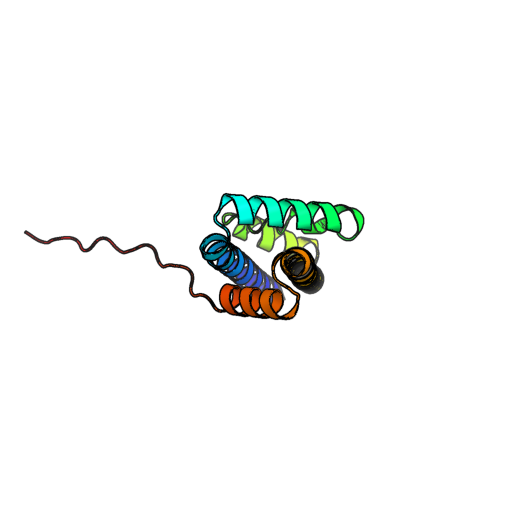 2.423 1.00 91.88 85 ILE A O 1
ATOM 638 N N . LEU A 1 86 ? -3.606 6.368 2.001 1.00 91.25 86 LEU A N 1
ATOM 639 C CA . LEU A 1 86 ? -3.745 5.445 3.127 1.00 91.25 86 LEU A CA 1
ATOM 640 C C . LEU A 1 86 ? -3.820 6.213 4.452 1.00 91.25 86 LEU A C 1
ATOM 642 O O . LEU A 1 86 ? -4.694 5.915 5.266 1.00 91.25 86 LEU A O 1
ATOM 646 N N . ILE A 1 87 ? -2.979 7.238 4.638 1.00 93.25 87 ILE A N 1
ATOM 647 C CA . ILE A 1 87 ? -3.030 8.134 5.802 1.00 93.25 87 ILE A CA 1
ATOM 648 C C . ILE A 1 87 ? -4.374 8.861 5.863 1.00 93.25 87 ILE A C 1
ATOM 650 O O . ILE A 1 87 ? -5.011 8.851 6.912 1.00 93.25 87 ILE A O 1
ATOM 654 N N . ASN A 1 88 ? -4.839 9.448 4.759 1.00 93.56 88 ASN A N 1
ATOM 655 C CA . ASN A 1 88 ? -6.114 10.165 4.721 1.00 93.56 88 ASN A CA 1
ATOM 656 C C . ASN A 1 88 ? -7.302 9.247 5.071 1.00 93.56 88 ASN A C 1
ATOM 658 O O . ASN A 1 88 ? -8.135 9.575 5.916 1.00 93.56 88 ASN A O 1
ATOM 662 N N . LEU A 1 89 ? -7.368 8.058 4.466 1.00 92.12 89 LEU A N 1
ATOM 663 C CA . LEU A 1 89 ? -8.430 7.081 4.703 1.00 92.12 89 LEU A CA 1
ATOM 664 C C . LEU A 1 89 ? -8.408 6.545 6.139 1.00 92.12 89 LEU A C 1
ATOM 666 O O . LEU A 1 89 ? -9.457 6.493 6.782 1.00 92.12 89 LEU A O 1
ATOM 670 N N . LEU A 1 90 ? -7.233 6.192 6.665 1.00 92.19 90 LEU A N 1
ATOM 671 C CA . LEU A 1 90 ? -7.080 5.777 8.062 1.00 92.19 90 LEU A CA 1
ATOM 672 C C . LEU A 1 90 ? -7.385 6.929 9.023 1.00 92.19 90 LEU A C 1
ATOM 674 O O . LEU A 1 90 ? -8.034 6.721 10.047 1.00 92.19 90 LEU A O 1
ATOM 678 N N . GLY A 1 91 ? -6.981 8.150 8.680 1.00 94.19 91 GLY A N 1
ATOM 679 C CA . GLY A 1 91 ? -7.183 9.349 9.485 1.00 94.19 91 GLY A CA 1
ATOM 680 C C . GLY A 1 91 ? -8.658 9.646 9.730 1.00 94.19 91 GLY A C 1
ATOM 681 O O . GLY A 1 91 ? -9.030 10.078 10.818 1.00 94.19 91 GLY A O 1
ATOM 682 N N . ARG A 1 92 ? -9.527 9.303 8.774 1.00 93.88 92 ARG A N 1
ATOM 683 C CA . ARG A 1 92 ? -10.987 9.391 8.932 1.00 93.88 92 ARG A CA 1
ATOM 684 C C . ARG A 1 92 ? -11.564 8.396 9.945 1.00 93.88 92 ARG A C 1
ATOM 686 O O . ARG A 1 92 ? -12.698 8.582 10.373 1.00 93.88 92 ARG A O 1
ATOM 693 N N . ILE A 1 93 ? -10.818 7.351 10.305 1.00 91.06 93 ILE A N 1
ATOM 694 C CA . ILE A 1 93 ? -11.245 6.295 11.234 1.00 91.06 93 ILE A CA 1
ATOM 695 C C . ILE A 1 93 ? -10.622 6.507 12.618 1.00 91.06 93 ILE A C 1
ATOM 697 O O . ILE A 1 93 ? -11.328 6.457 13.621 1.00 91.06 93 ILE A O 1
ATOM 701 N N . VAL A 1 94 ? -9.306 6.736 12.677 1.00 91.94 94 VAL A N 1
ATOM 702 C CA . VAL A 1 94 ? -8.533 6.763 13.936 1.00 91.94 94 VAL A CA 1
ATOM 703 C C . VAL A 1 94 ? -7.949 8.136 14.283 1.00 91.94 94 VAL A C 1
ATOM 705 O O . VAL A 1 94 ? -7.330 8.291 15.334 1.00 91.94 94 VAL A O 1
ATOM 708 N N . GLY A 1 95 ? -8.140 9.136 13.422 1.00 95.19 95 GLY A N 1
ATOM 709 C CA . GLY A 1 95 ? -7.468 10.432 13.500 1.00 95.19 95 GLY A CA 1
ATOM 710 C C . GLY A 1 95 ? -6.137 10.447 12.741 1.00 95.19 95 GLY A C 1
ATOM 711 O O . GLY A 1 95 ? -5.410 9.456 12.697 1.00 95.19 95 GLY A O 1
ATOM 712 N N . GLU A 1 96 ? -5.807 11.589 12.137 1.00 93.38 96 GLU A N 1
ATOM 713 C CA . GLU A 1 96 ? -4.645 11.754 11.248 1.00 93.38 96 GLU A CA 1
ATOM 714 C C . GLU A 1 96 ? -3.309 11.429 11.934 1.00 93.38 96 GLU A C 1
ATOM 716 O O . GLU A 1 96 ? -2.509 10.665 11.399 1.00 93.38 96 GLU A O 1
ATOM 721 N N . ALA A 1 97 ? -3.096 11.918 13.160 1.00 94.06 97 ALA A N 1
ATOM 722 C CA . ALA A 1 97 ? -1.867 11.651 13.910 1.00 94.06 97 ALA A CA 1
ATOM 723 C C . ALA A 1 97 ? -1.642 10.146 14.156 1.00 94.06 97 ALA A C 1
ATOM 725 O O . ALA A 1 97 ? -0.522 9.654 14.034 1.00 94.06 97 ALA A O 1
ATOM 726 N N . MET A 1 98 ? -2.712 9.403 14.457 1.00 92.12 98 MET A N 1
ATOM 727 C CA . MET A 1 98 ? -2.645 7.951 14.645 1.00 92.12 98 MET A CA 1
ATOM 728 C C . MET A 1 98 ? -2.427 7.220 13.319 1.00 92.12 98 MET A C 1
ATOM 730 O O . MET A 1 98 ? -1.687 6.241 13.276 1.00 92.12 98 MET A O 1
ATOM 734 N N . ALA A 1 99 ? -3.033 7.699 12.231 1.00 94.12 99 ALA A N 1
ATOM 735 C CA . ALA A 1 99 ? -2.832 7.137 10.900 1.00 94.12 99 ALA A CA 1
ATOM 736 C C . ALA A 1 99 ? -1.368 7.247 10.446 1.00 94.12 99 ALA A C 1
ATOM 738 O O . ALA A 1 99 ? -0.806 6.257 9.980 1.00 94.12 99 ALA A O 1
ATOM 739 N N . ILE A 1 100 ? -0.736 8.408 10.650 1.00 93.50 100 ILE A N 1
ATOM 740 C CA . ILE A 1 100 ? 0.690 8.618 10.361 1.00 93.50 100 ILE A CA 1
ATOM 741 C C . ILE A 1 100 ? 1.543 7.631 11.165 1.00 93.50 100 ILE A C 1
ATOM 743 O O . ILE A 1 100 ? 2.330 6.889 10.582 1.00 93.50 100 ILE A O 1
ATOM 747 N N . GLN A 1 101 ? 1.326 7.541 12.482 1.00 92.62 101 GLN A N 1
ATOM 748 C CA . GLN A 1 101 ? 2.083 6.620 13.338 1.00 92.62 101 GLN A CA 1
ATOM 749 C C . GLN A 1 101 ? 1.918 5.154 12.920 1.00 92.62 101 GLN A C 1
ATOM 751 O O . GLN A 1 101 ? 2.892 4.402 12.911 1.00 92.62 101 GLN A O 1
ATOM 756 N N . LEU A 1 102 ? 0.705 4.728 12.556 1.00 90.56 102 LEU A N 1
ATOM 757 C CA . LEU A 1 102 ? 0.454 3.362 12.089 1.00 90.56 102 LEU A CA 1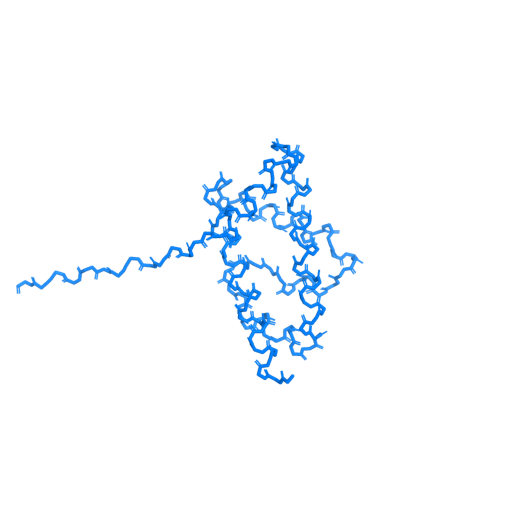
ATOM 758 C C . LEU A 1 102 ? 1.192 3.061 10.785 1.00 90.56 102 LEU A C 1
ATOM 760 O O . LEU A 1 102 ? 1.753 1.975 10.639 1.00 90.56 102 LEU A O 1
ATOM 764 N N . ILE A 1 103 ? 1.213 4.013 9.853 1.00 90.94 103 ILE A N 1
ATOM 765 C CA . ILE A 1 103 ? 1.925 3.875 8.583 1.00 90.94 103 ILE A CA 1
ATOM 766 C C . ILE A 1 103 ? 3.433 3.823 8.806 1.00 90.94 103 ILE A C 1
ATOM 768 O O . ILE A 1 103 ? 4.084 2.933 8.266 1.00 90.94 103 ILE A O 1
ATOM 772 N N . GLU A 1 104 ? 3.989 4.698 9.643 1.00 91.19 104 GLU A N 1
ATOM 773 C CA . GLU A 1 104 ? 5.411 4.672 10.000 1.00 91.19 104 GLU A CA 1
ATOM 774 C C . GLU A 1 104 ? 5.797 3.341 10.654 1.00 91.19 104 GLU A C 1
ATOM 776 O O . GLU A 1 104 ? 6.793 2.723 10.275 1.00 91.19 104 GLU A O 1
ATOM 781 N N . GLN A 1 105 ? 4.983 2.844 11.589 1.00 90.25 105 GLN A N 1
ATOM 782 C CA . GLN A 1 105 ? 5.210 1.553 12.240 1.00 90.25 105 GLN A CA 1
ATOM 783 C C . GLN A 1 105 ? 5.093 0.377 11.265 1.00 90.25 105 GLN A C 1
ATOM 785 O O . GLN A 1 105 ? 5.903 -0.549 11.333 1.00 90.25 105 GLN A O 1
ATOM 790 N N . ALA A 1 106 ? 4.119 0.400 10.353 1.00 87.62 106 ALA A N 1
ATOM 791 C CA . ALA A 1 106 ? 3.949 -0.630 9.332 1.00 87.62 106 ALA A CA 1
ATOM 792 C C . ALA A 1 106 ? 5.118 -0.620 8.338 1.00 87.62 106 ALA A C 1
ATOM 794 O O . ALA A 1 106 ? 5.729 -1.657 8.094 1.00 87.62 106 ALA A O 1
ATOM 795 N N . ALA A 1 107 ? 5.508 0.557 7.850 1.00 84.56 107 ALA A N 1
ATOM 796 C CA . ALA A 1 107 ? 6.662 0.737 6.980 1.00 84.56 107 ALA A CA 1
ATOM 797 C C . ALA A 1 107 ? 7.988 0.430 7.687 1.00 84.56 107 ALA A C 1
ATOM 799 O O . ALA A 1 107 ? 8.958 0.119 7.008 1.00 84.56 107 ALA A O 1
ATOM 800 N N . ALA A 1 108 ? 8.051 0.488 9.022 1.00 83.12 108 ALA A N 1
ATOM 801 C CA . ALA A 1 108 ? 9.199 0.083 9.831 1.00 83.12 108 ALA A CA 1
ATOM 802 C C . ALA A 1 108 ? 9.185 -1.413 10.207 1.00 83.12 108 ALA A C 1
ATOM 804 O O . ALA A 1 108 ? 10.242 -1.971 10.529 1.00 83.12 108 ALA A O 1
ATOM 805 N N . ALA A 1 109 ? 8.041 -2.096 10.114 1.00 73.88 109 ALA A N 1
ATOM 806 C CA . ALA A 1 109 ? 7.906 -3.497 10.495 1.00 73.88 109 ALA A CA 1
ATOM 807 C C . ALA A 1 109 ? 8.830 -4.385 9.655 1.00 73.88 109 ALA A C 1
ATOM 809 O O . ALA A 1 109 ? 8.966 -4.204 8.448 1.00 73.88 109 ALA A O 1
ATOM 810 N N . ARG A 1 110 ? 9.501 -5.350 10.286 1.00 64.56 110 ARG A N 1
ATOM 811 C CA . ARG A 1 110 ? 10.238 -6.379 9.547 1.00 64.56 110 ARG A CA 1
ATOM 812 C C . ARG A 1 110 ? 9.207 -7.384 9.020 1.00 64.56 110 ARG A C 1
ATOM 814 O O . ARG A 1 110 ? 8.376 -7.801 9.831 1.00 64.56 110 ARG A O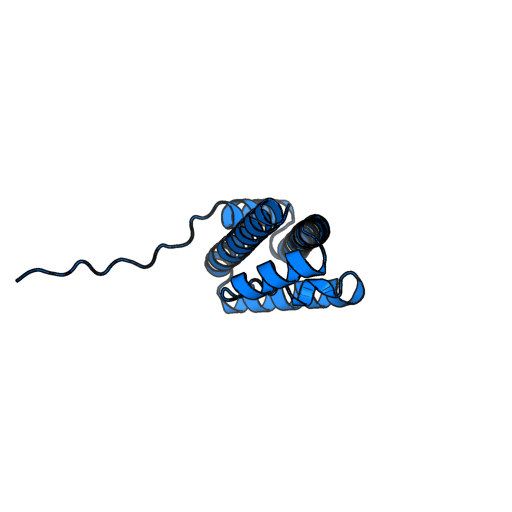 1
ATOM 821 N N . PRO A 1 111 ? 9.232 -7.768 7.730 1.00 59.69 111 PRO A N 1
ATOM 822 C CA . PRO A 1 111 ? 8.369 -8.842 7.255 1.00 59.69 111 PRO A CA 1
ATOM 823 C C . PRO A 1 111 ? 8.622 -10.069 8.131 1.00 59.69 111 PRO A C 1
ATOM 825 O O . PRO A 1 111 ? 9.769 -10.355 8.501 1.00 59.69 111 PRO A O 1
ATOM 828 N N . ALA A 1 112 ? 7.546 -10.721 8.568 1.00 56.69 112 ALA A N 1
ATOM 829 C CA . ALA A 1 112 ? 7.656 -11.903 9.402 1.00 56.69 112 ALA A CA 1
ATOM 830 C C . ALA A 1 112 ? 8.329 -12.988 8.560 1.00 56.69 112 ALA A C 1
ATOM 832 O O . ALA A 1 112 ? 7.693 -13.594 7.703 1.00 56.69 112 ALA A O 1
ATOM 833 N N . GLY A 1 113 ? 9.631 -13.189 8.772 1.00 45.16 113 GLY A N 1
ATOM 834 C CA . GLY A 1 113 ? 10.348 -14.298 8.166 1.00 45.16 113 GLY A CA 1
ATOM 835 C C . GLY A 1 113 ? 9.604 -15.579 8.511 1.00 45.16 113 GLY A C 1
ATOM 836 O O . GLY A 1 113 ? 9.352 -15.843 9.689 1.00 45.16 113 GLY A O 1
ATOM 837 N N . THR A 1 114 ? 9.210 -16.327 7.483 1.00 48.69 114 THR A N 1
ATOM 838 C CA . THR A 1 114 ? 8.623 -17.659 7.607 1.00 48.69 114 THR A CA 1
ATOM 839 C C . THR A 1 114 ? 9.402 -18.432 8.672 1.00 48.69 114 THR A C 1
ATOM 841 O O . THR A 1 114 ? 10.630 -18.507 8.558 1.00 48.69 114 THR A O 1
ATOM 844 N N . PRO A 1 115 ? 8.761 -18.961 9.731 1.00 43.81 115 PRO A N 1
ATOM 845 C CA . PRO A 1 115 ? 9.479 -19.738 10.725 1.00 43.81 115 PRO A CA 1
ATOM 846 C C . PRO A 1 115 ? 10.107 -20.934 10.011 1.00 43.81 115 PRO A C 1
ATOM 848 O O . PRO A 1 115 ? 9.400 -21.812 9.520 1.00 43.81 115 PRO A O 1
ATOM 851 N N . ALA A 1 116 ? 11.438 -20.943 9.917 1.00 51.53 116 ALA A N 1
ATOM 852 C CA . ALA A 1 116 ? 12.177 -22.127 9.527 1.00 51.53 116 ALA A CA 1
ATOM 853 C C . ALA A 1 116 ? 11.815 -23.210 10.542 1.00 51.53 116 ALA A C 1
ATOM 855 O O . ALA A 1 116 ? 12.124 -23.085 11.728 1.00 51.53 116 ALA A O 1
ATOM 856 N N . THR A 1 117 ? 11.082 -24.223 10.088 1.00 53.75 117 THR A N 1
ATOM 857 C CA . THR A 1 117 ? 10.753 -25.407 10.873 1.00 53.75 117 THR A CA 1
ATOM 858 C C . THR A 1 117 ? 12.058 -25.937 11.467 1.00 53.75 117 THR A C 1
ATOM 860 O O . THR A 1 117 ? 12.949 -26.290 10.692 1.00 53.75 117 THR A O 1
ATOM 863 N N . PRO A 1 118 ? 12.238 -25.979 12.800 1.00 55.31 118 PRO A N 1
ATOM 864 C CA . PRO A 1 118 ? 13.395 -26.652 13.353 1.00 55.31 118 PRO A CA 1
ATOM 865 C C . PRO A 1 118 ? 13.222 -28.137 13.038 1.00 55.31 118 PRO A C 1
ATOM 867 O O . PRO A 1 118 ? 12.345 -28.800 13.598 1.00 55.31 118 PRO A O 1
ATOM 870 N N . SER A 1 119 ? 14.018 -28.638 12.094 1.00 57.66 119 SER A N 1
ATOM 871 C CA . SER A 1 119 ? 14.203 -30.068 11.883 1.00 57.66 119 SER A CA 1
ATOM 872 C C . SER A 1 119 ? 14.609 -30.675 13.221 1.00 57.66 119 SER A C 1
ATOM 874 O O . SER A 1 119 ? 15.709 -30.443 13.715 1.00 57.66 119 SER A O 1
ATOM 876 N N . ARG A 1 120 ? 13.679 -31.398 13.849 1.00 57.84 120 ARG A N 1
ATOM 877 C CA . ARG A 1 120 ? 13.989 -32.286 14.965 1.00 57.84 120 ARG A CA 1
ATOM 878 C C . ARG A 1 120 ? 14.759 -33.461 14.389 1.00 57.84 120 ARG A C 1
ATOM 880 O O . ARG A 1 120 ? 14.183 -34.324 13.733 1.00 57.84 120 ARG A O 1
ATOM 887 N N . GLU A 1 121 ? 16.057 -33.436 14.618 1.00 56.56 121 GLU A N 1
ATOM 888 C CA . GLU A 1 121 ? 16.948 -34.572 14.436 1.00 56.56 121 GLU A CA 1
ATOM 889 C C . GLU A 1 121 ? 16.630 -35.572 15.559 1.00 56.56 121 GLU A C 1
ATOM 891 O O . GLU A 1 121 ? 16.526 -35.186 16.727 1.00 56.56 121 GLU A O 1
ATOM 896 N N . HIS A 1 122 ? 16.356 -36.815 15.165 1.00 55.44 122 HIS A N 1
ATOM 897 C CA . HIS A 1 122 ? 16.012 -37.952 16.021 1.00 55.44 122 HIS A CA 1
ATOM 898 C C . HIS A 1 122 ? 17.252 -38.804 16.292 1.00 55.44 122 HIS A C 1
ATOM 900 O O . HIS A 1 122 ? 18.061 -38.951 15.348 1.00 55.44 122 HIS A O 1
#

Foldseek 3Di:
DLVVLLVLLVLLLLLLLLLQQLVCVPLNNVRSLVLLVVLCVVCCVPDVLCVLSSSNNPRSVSSSVSCVVPNSVSVVVSSVSSLVSQLVVVCVPPNNVVSVVSSVRSSVDDRPPDPPPPPPDD

Sequence (122 aa):
SPADNAATAAVIERVCERLGTGLARWIGPDGYRALLRRALDEHRDIHPDFAMLACDGNDGARIAEAVDRNGAERLLAALESLIGILINLLGRIVGEAMAIQLIEQAAAARPAGTPATPSREH

Secondary structure (DSSP, 8-state):
-HHHHHHHHHHHHHHHHHHHHHHHHHHHHHHHHHHHHHHHHHHTTT-GGGGG---SS--HHHHHHHHHHH-HHHHHHHHHHHHHHHHHHHHHHH-HHHHHHHHHHHHHSPP-----------

pLDDT: mean 81.28, std 12.35, range [43.81, 95.19]